Protein AF-A0A7Y2HTB0-F1 (afdb_monomer_lite)

Radius of gyration: 11.79 Å; chains: 1; bounding box: 34×20×27 Å

Secondary structure (DSSP, 8-state):
--HHHHHHHHHHHHHHHHHHHHTT----HHHHHHHHHHHH-HHHHHHHHSS-TT-----

pLDDT: mean 75.36, std 14.37, range [47.59, 91.88]

Foldseek 3Di:
DPPPVVLVVVLVLLLVLLVCVVVVHDDDPVSVVSNVVCVVPVVVVVCSVDPCSPDDDDD

Sequence (59 aa):
MIFSQDRQALRKMYAEAWEKHSGQRPVSPLEAQIAAVIEWHPEYHEALASDDLERDYTP

Structure (mmCIF, N/CA/C/O backbone):
data_AF-A0A7Y2HTB0-F1
#
_entry.id   AF-A0A7Y2HTB0-F1
#
loop_
_atom_site.group_PDB
_atom_site.id
_atom_site.type_symbol
_atom_site.label_atom_id
_atom_site.label_alt_id
_atom_site.label_comp_id
_atom_site.label_asym_id
_atom_site.label_entity_id
_atom_site.label_seq_id
_atom_site.pdbx_PDB_ins_code
_atom_site.Cartn_x
_atom_site.Cartn_y
_atom_site.Cartn_z
_atom_site.occupancy
_atom_site.B_iso_or_equiv
_atom_site.auth_seq_id
_atom_site.auth_comp_id
_atom_site.auth_asym_id
_atom_site.auth_atom_id
_atom_site.pdbx_PDB_model_num
ATOM 1 N N . MET A 1 1 ? 25.635 7.489 -2.601 1.00 47.59 1 MET A N 1
ATOM 2 C CA . MET A 1 1 ? 24.539 6.534 -2.873 1.00 47.59 1 MET A CA 1
ATOM 3 C C . MET A 1 1 ? 23.343 6.947 -2.024 1.00 47.59 1 MET A C 1
ATOM 5 O O . MET A 1 1 ? 23.344 6.652 -0.843 1.00 47.59 1 MET A O 1
ATOM 9 N N . ILE A 1 2 ? 22.396 7.715 -2.573 1.00 53.22 2 ILE A N 1
ATOM 10 C CA . ILE A 1 2 ? 21.232 8.255 -1.828 1.00 53.22 2 ILE A CA 1
ATOM 11 C C . ILE A 1 2 ? 19.904 7.603 -2.262 1.00 53.22 2 ILE A C 1
ATOM 13 O O . ILE A 1 2 ? 18.935 7.622 -1.521 1.00 53.22 2 ILE A O 1
ATOM 17 N N . PHE A 1 3 ? 19.870 6.937 -3.422 1.00 53.00 3 PHE A N 1
ATOM 18 C CA . PHE A 1 3 ? 18.627 6.426 -4.012 1.00 53.00 3 PHE A CA 1
ATOM 19 C C . PHE A 1 3 ? 18.179 5.045 -3.505 1.00 53.00 3 PHE A C 1
ATOM 21 O O . PHE A 1 3 ? 16.998 4.729 -3.589 1.00 53.00 3 PHE A O 1
ATOM 28 N N . SER A 1 4 ? 19.081 4.207 -2.981 1.00 53.22 4 SER A N 1
ATOM 29 C CA . SER A 1 4 ? 18.707 2.856 -2.522 1.00 53.22 4 SER A CA 1
ATOM 30 C C . SER A 1 4 ? 17.947 2.857 -1.193 1.00 53.22 4 SER A C 1
ATOM 32 O O . SER A 1 4 ? 17.137 1.965 -0.959 1.00 53.22 4 SER A O 1
ATOM 34 N N . GLN A 1 5 ? 18.188 3.850 -0.332 1.00 54.88 5 GLN A N 1
ATOM 35 C CA . GLN A 1 5 ? 17.569 3.920 0.995 1.00 54.88 5 GLN A CA 1
ATOM 36 C C . GLN A 1 5 ? 16.092 4.337 0.902 1.00 54.88 5 GLN A C 1
ATOM 38 O O . GLN A 1 5 ? 15.242 3.756 1.572 1.00 54.88 5 GLN A O 1
ATOM 43 N N . ASP A 1 6 ? 15.782 5.257 -0.015 1.00 68.25 6 ASP A N 1
ATOM 44 C CA . ASP A 1 6 ? 14.418 5.725 -0.285 1.00 68.25 6 ASP A CA 1
ATOM 45 C C . ASP A 1 6 ? 13.525 4.612 -0.849 1.00 68.25 6 ASP A C 1
ATOM 47 O O . ASP A 1 6 ? 12.381 4.444 -0.435 1.00 68.25 6 ASP A O 1
ATOM 51 N N . ARG A 1 7 ? 14.072 3.772 -1.740 1.00 71.12 7 ARG A N 1
ATOM 52 C CA . ARG A 1 7 ? 13.317 2.661 -2.340 1.00 71.12 7 ARG A CA 1
ATOM 53 C C . ARG A 1 7 ? 12.895 1.617 -1.313 1.00 71.12 7 ARG A C 1
ATOM 55 O O . ARG A 1 7 ? 11.772 1.131 -1.379 1.00 71.12 7 ARG A O 1
ATOM 62 N N . GLN A 1 8 ? 13.762 1.281 -0.358 1.00 73.69 8 GLN A N 1
ATOM 63 C CA . GLN A 1 8 ? 13.400 0.344 0.709 1.00 73.69 8 GLN A CA 1
ATOM 64 C C . GLN A 1 8 ? 12.339 0.938 1.643 1.00 73.69 8 GLN A C 1
ATOM 66 O O . GLN A 1 8 ? 11.382 0.248 1.989 1.00 73.69 8 GLN A O 1
ATOM 71 N N . ALA A 1 9 ? 12.462 2.221 1.999 1.00 77.12 9 ALA A N 1
ATOM 72 C CA . ALA A 1 9 ? 11.469 2.911 2.821 1.00 77.12 9 ALA A CA 1
ATOM 73 C C . ALA A 1 9 ? 10.094 2.970 2.131 1.00 77.12 9 ALA A C 1
ATOM 75 O O . ALA A 1 9 ? 9.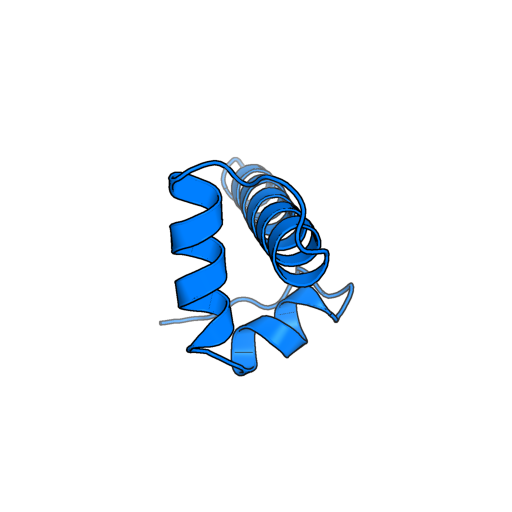077 2.663 2.753 1.00 77.12 9 ALA A O 1
ATOM 76 N N . LEU A 1 10 ? 10.071 3.282 0.831 1.00 78.81 10 LEU A N 1
ATOM 77 C CA . LEU A 1 10 ? 8.857 3.270 0.019 1.00 78.81 10 LEU A CA 1
ATOM 78 C C . LEU A 1 10 ? 8.235 1.879 -0.050 1.00 78.81 10 LEU A C 1
ATOM 80 O O . LEU A 1 10 ? 7.047 1.734 0.218 1.00 78.81 10 LEU A O 1
ATOM 84 N N . ARG A 1 11 ? 9.018 0.842 -0.356 1.00 78.31 11 ARG A N 1
ATOM 85 C CA . ARG A 1 11 ? 8.470 -0.517 -0.438 1.00 78.31 11 ARG A CA 1
ATOM 86 C C . ARG A 1 11 ? 7.909 -0.991 0.899 1.00 78.31 11 ARG A C 1
ATOM 88 O O . ARG A 1 11 ? 6.835 -1.582 0.922 1.00 78.31 11 ARG A O 1
ATOM 95 N N . LYS A 1 12 ? 8.572 -0.660 2.011 1.00 80.38 12 LYS A N 1
ATOM 96 C CA . LYS A 1 12 ? 8.050 -0.941 3.350 1.00 80.38 12 LYS A CA 1
ATOM 97 C C . LYS A 1 12 ? 6.706 -0.246 3.586 1.00 80.38 12 LYS A C 1
ATOM 99 O O . LYS A 1 12 ? 5.771 -0.886 4.050 1.00 80.38 12 LYS A O 1
ATOM 104 N N . MET A 1 13 ? 6.572 1.018 3.180 1.00 83.69 13 MET A N 1
ATOM 105 C CA . MET A 1 13 ? 5.303 1.749 3.267 1.00 83.69 13 MET A CA 1
ATOM 106 C C . MET A 1 13 ? 4.184 1.077 2.454 1.00 83.69 13 MET A C 1
ATOM 108 O O . MET A 1 13 ? 3.054 0.994 2.926 1.00 83.69 13 MET A O 1
ATOM 112 N N . TYR A 1 14 ? 4.490 0.575 1.254 1.00 85.06 14 TYR A N 1
ATOM 113 C CA . TYR A 1 14 ? 3.521 -0.125 0.401 1.00 85.06 14 TYR A CA 1
ATOM 114 C C . TYR A 1 14 ? 3.116 -1.479 0.995 1.00 85.06 14 TYR A C 1
ATOM 116 O O . TYR A 1 14 ? 1.929 -1.798 1.025 1.00 85.06 14 TYR A O 1
ATOM 124 N N . ALA A 1 15 ? 4.078 -2.240 1.522 1.00 83.94 15 ALA A N 1
ATOM 125 C CA . ALA A 1 15 ? 3.816 -3.503 2.206 1.00 83.94 15 ALA A CA 1
ATOM 126 C C . ALA A 1 15 ? 2.952 -3.299 3.459 1.00 83.94 15 ALA A C 1
ATOM 128 O O . ALA A 1 15 ? 1.967 -4.007 3.648 1.00 83.94 15 ALA A O 1
ATOM 129 N N . GLU A 1 16 ? 3.254 -2.284 4.275 1.00 86.94 16 GLU A N 1
ATOM 130 C CA . GLU A 1 16 ? 2.449 -1.938 5.450 1.00 86.94 16 GLU A CA 1
ATOM 131 C C . GLU A 1 16 ? 1.029 -1.490 5.068 1.00 86.94 16 GLU A C 1
ATOM 133 O O . GLU A 1 16 ? 0.063 -1.884 5.726 1.00 86.94 16 GLU A O 1
ATOM 138 N N . ALA A 1 17 ? 0.878 -0.700 3.999 1.00 89.62 17 ALA A N 1
ATOM 139 C CA . ALA A 1 17 ? -0.428 -0.290 3.484 1.00 89.62 17 ALA A CA 1
ATOM 140 C C . ALA A 1 17 ? -1.260 -1.502 3.033 1.00 89.62 17 ALA A C 1
ATOM 142 O O . ALA A 1 17 ? -2.438 -1.608 3.382 1.00 89.62 17 ALA A O 1
ATOM 143 N N . TRP A 1 18 ? -0.634 -2.430 2.303 1.00 88.25 18 TRP A N 1
ATOM 144 C CA . TRP A 1 18 ? -1.272 -3.653 1.825 1.00 88.25 18 TRP A CA 1
ATOM 145 C C . TRP A 1 18 ? -1.651 -4.599 2.965 1.00 88.25 18 TRP A C 1
ATOM 147 O O . TRP A 1 18 ? -2.785 -5.071 3.009 1.00 88.25 18 TRP A O 1
ATOM 157 N N . GLU A 1 19 ? -0.759 -4.819 3.937 1.00 86.88 19 GLU A N 1
ATOM 158 C CA . GLU A 1 19 ? -1.052 -5.650 5.111 1.00 86.88 19 GLU A CA 1
ATOM 159 C C . GLU A 1 19 ? -2.244 -5.088 5.898 1.00 86.88 19 GLU A C 1
ATOM 161 O O . GLU A 1 19 ? -3.156 -5.826 6.280 1.00 86.88 19 GLU A O 1
ATOM 166 N N . LYS A 1 20 ? -2.276 -3.767 6.121 1.00 89.75 20 LYS A N 1
ATOM 167 C CA . LYS A 1 20 ? -3.396 -3.117 6.810 1.00 89.75 20 LYS A CA 1
ATOM 168 C C . LYS A 1 20 ? -4.692 -3.248 6.016 1.00 89.75 20 LYS A C 1
ATOM 170 O O . LYS A 1 20 ? -5.715 -3.568 6.616 1.00 89.75 20 LYS A O 1
ATOM 175 N N . HIS A 1 21 ? -4.653 -3.040 4.701 1.00 89.62 21 HIS A N 1
ATOM 176 C CA . HIS A 1 21 ? -5.827 -3.162 3.840 1.00 89.62 21 HIS A CA 1
ATOM 177 C C . HIS A 1 21 ? -6.371 -4.599 3.811 1.00 89.62 21 HIS A C 1
ATOM 179 O O . HIS A 1 21 ? -7.544 -4.815 4.114 1.00 89.62 21 HIS A O 1
ATOM 185 N N . SER A 1 22 ? -5.506 -5.590 3.563 1.00 85.69 22 SER A N 1
ATOM 186 C CA . SER A 1 22 ? -5.867 -7.013 3.570 1.00 85.69 22 SER A CA 1
ATOM 187 C C . SER A 1 22 ? -6.337 -7.489 4.948 1.00 85.69 22 SER A C 1
ATOM 189 O O . SER A 1 22 ? -7.171 -8.387 5.036 1.00 85.69 22 SER A O 1
ATOM 191 N N . GLY A 1 23 ? -5.826 -6.890 6.026 1.00 87.94 23 GLY A N 1
ATOM 192 C CA . GLY A 1 23 ? -6.251 -7.151 7.399 1.00 87.94 23 GLY A CA 1
ATOM 193 C C . GLY A 1 23 ? -7.483 -6.361 7.851 1.00 87.94 23 GLY A C 1
ATOM 194 O O . GLY A 1 23 ? -7.768 -6.365 9.048 1.00 87.94 23 GLY A O 1
ATOM 195 N N . GLN A 1 24 ? -8.167 -5.644 6.946 1.00 86.31 24 GLN A N 1
ATOM 196 C CA . GLN A 1 24 ? -9.301 -4.753 7.243 1.00 86.31 24 GLN A CA 1
ATOM 197 C C . GLN A 1 24 ? -9.019 -3.755 8.385 1.00 86.31 24 GLN A C 1
ATOM 199 O O . GLN A 1 24 ? -9.917 -3.361 9.135 1.00 86.31 24 GLN A O 1
ATOM 204 N N . ARG A 1 25 ? -7.756 -3.348 8.543 1.00 89.50 25 ARG A N 1
ATOM 205 C CA . ARG A 1 25 ? -7.336 -2.349 9.526 1.00 89.50 25 ARG A CA 1
ATOM 206 C C . ARG A 1 25 ? -7.602 -0.946 8.976 1.00 89.50 25 ARG A C 1
ATOM 208 O O . ARG A 1 25 ? -7.609 -0.749 7.760 1.00 89.50 25 ARG A O 1
ATOM 215 N N . PRO A 1 26 ? -7.795 0.054 9.850 1.00 88.19 26 PRO A N 1
ATOM 216 C CA . PRO A 1 26 ? -7.903 1.436 9.411 1.00 88.19 26 PRO A CA 1
ATOM 217 C C . PRO A 1 26 ? -6.627 1.851 8.671 1.00 88.19 26 PRO A C 1
ATOM 219 O O . PRO A 1 26 ? -5.524 1.795 9.216 1.00 88.19 26 PRO A O 1
ATOM 222 N N . VAL A 1 27 ? -6.812 2.270 7.425 1.00 91.00 27 VAL A N 1
ATOM 223 C CA . VAL A 1 27 ? -5.778 2.811 6.542 1.00 91.00 27 VAL A CA 1
ATOM 224 C C . VAL A 1 27 ? -6.058 4.287 6.290 1.00 91.00 27 VAL A C 1
ATOM 226 O O . VAL A 1 27 ? -7.212 4.718 6.247 1.00 91.00 27 VAL A O 1
ATOM 229 N N . SER A 1 28 ? -5.006 5.083 6.126 1.00 91.88 28 SER A N 1
ATOM 230 C CA . SER A 1 28 ? -5.144 6.464 5.670 1.00 91.88 28 SER A CA 1
ATOM 231 C C . SER A 1 28 ? -5.681 6.522 4.228 1.00 91.88 28 SER A C 1
ATOM 233 O O . SER A 1 28 ? -5.557 5.553 3.476 1.00 91.88 28 SER A O 1
ATOM 235 N N . PRO A 1 29 ? -6.228 7.669 3.780 1.00 88.69 29 PRO A N 1
ATOM 236 C CA . PRO A 1 29 ? -6.682 7.837 2.396 1.00 88.69 29 PRO A CA 1
ATOM 237 C C . PRO A 1 29 ? -5.582 7.599 1.351 1.00 88.69 29 PRO A C 1
ATOM 239 O O . PRO A 1 29 ? -5.872 7.242 0.211 1.00 88.69 29 PRO A O 1
ATOM 242 N N . LEU A 1 30 ? -4.318 7.812 1.725 1.00 87.44 30 LEU A N 1
ATOM 243 C CA . LEU A 1 30 ? -3.169 7.529 0.871 1.00 87.44 30 LEU A CA 1
ATOM 244 C C . LEU A 1 30 ? -2.899 6.023 0.792 1.00 87.44 30 LEU A C 1
ATOM 246 O O . LEU A 1 30 ? -2.785 5.480 -0.301 1.00 87.44 30 LEU A O 1
ATOM 250 N N . GLU A 1 31 ? -2.852 5.340 1.937 1.00 89.50 31 GLU A N 1
ATOM 251 C CA . GLU A 1 31 ? -2.680 3.882 2.000 1.00 89.50 31 GLU A CA 1
ATOM 252 C C . GLU A 1 31 ? -3.814 3.144 1.276 1.00 89.50 31 GLU A C 1
ATOM 254 O O . GLU A 1 31 ? -3.554 2.159 0.596 1.00 89.50 31 GLU A O 1
ATOM 259 N N . ALA A 1 32 ? -5.052 3.643 1.351 1.00 89.31 32 ALA A N 1
ATOM 260 C CA . ALA A 1 32 ? -6.185 3.080 0.618 1.00 89.31 32 ALA A CA 1
ATOM 261 C C . ALA A 1 32 ? -6.012 3.180 -0.908 1.00 89.31 32 ALA A C 1
ATOM 263 O O . ALA A 1 32 ? -6.318 2.229 -1.620 1.00 89.31 32 ALA A O 1
ATOM 264 N N . GLN A 1 33 ? -5.496 4.305 -1.415 1.00 90.50 33 GLN A N 1
ATOM 265 C CA . GLN A 1 33 ? -5.185 4.451 -2.843 1.00 90.50 33 GLN A CA 1
ATOM 266 C C . GLN A 1 33 ? -4.056 3.512 -3.270 1.00 90.50 33 GLN A C 1
ATOM 268 O O . GLN A 1 33 ? -4.148 2.887 -4.321 1.00 90.50 33 GLN A O 1
ATOM 273 N N . ILE A 1 34 ? -3.019 3.379 -2.440 1.00 87.50 34 ILE A N 1
ATOM 274 C CA . ILE A 1 34 ? -1.910 2.451 -2.684 1.00 87.50 34 ILE A CA 1
ATOM 275 C C . ILE A 1 34 ? -2.428 1.011 -2.736 1.00 87.50 34 ILE A C 1
ATOM 277 O O . ILE A 1 34 ? -2.148 0.296 -3.692 1.00 87.50 34 ILE A O 1
ATOM 281 N N . ALA A 1 35 ? -3.229 0.604 -1.751 1.00 88.38 35 ALA A N 1
ATOM 282 C CA . ALA A 1 35 ? -3.803 -0.732 -1.698 1.00 88.38 35 ALA A CA 1
ATOM 283 C C . ALA A 1 35 ? -4.747 -1.013 -2.873 1.00 88.38 35 ALA A C 1
ATOM 285 O O . ALA A 1 35 ? -4.698 -2.105 -3.422 1.00 88.38 35 ALA A O 1
ATOM 286 N N . ALA A 1 36 ? -5.533 -0.029 -3.318 1.00 88.81 36 ALA A N 1
ATOM 287 C CA . ALA A 1 36 ? -6.361 -0.171 -4.512 1.00 88.81 36 ALA A CA 1
ATOM 288 C C . ALA A 1 36 ? -5.512 -0.404 -5.772 1.00 88.81 36 ALA A C 1
ATOM 290 O O . ALA A 1 36 ? -5.827 -1.276 -6.569 1.00 88.81 36 ALA A O 1
ATOM 291 N N . VAL A 1 37 ? -4.402 0.320 -5.950 1.00 87.56 37 VAL A N 1
ATOM 292 C CA . VAL A 1 37 ? -3.484 0.057 -7.073 1.00 87.56 37 VAL A CA 1
ATOM 293 C C . VAL A 1 37 ? -2.892 -1.349 -6.970 1.00 87.56 37 VAL A C 1
ATOM 295 O O . VAL A 1 37 ? -2.853 -2.068 -7.960 1.00 87.56 37 VAL A O 1
ATOM 298 N N . ILE A 1 38 ? -2.469 -1.769 -5.778 1.00 84.81 38 ILE A N 1
ATOM 299 C CA . ILE A 1 38 ? -1.925 -3.113 -5.554 1.00 84.81 38 ILE A CA 1
ATOM 300 C C . ILE A 1 38 ? -2.974 -4.186 -5.891 1.00 84.81 38 ILE A C 1
ATOM 302 O O . ILE A 1 38 ? -2.672 -5.107 -6.641 1.00 84.81 38 ILE A O 1
ATOM 306 N N . GLU A 1 39 ? -4.223 -4.003 -5.457 1.00 85.75 39 GLU A N 1
ATOM 307 C CA . GLU A 1 39 ? -5.338 -4.920 -5.724 1.00 85.75 39 GLU A CA 1
ATOM 308 C C . GLU A 1 39 ? -5.610 -5.099 -7.225 1.00 85.75 39 GLU A C 1
ATOM 310 O O . GLU A 1 39 ? -5.888 -6.206 -7.690 1.00 85.75 39 GLU A O 1
ATOM 315 N N . TRP A 1 40 ? -5.484 -4.022 -8.004 1.00 85.12 40 TRP A N 1
ATOM 316 C CA . TRP A 1 40 ? -5.666 -4.054 -9.458 1.00 85.12 40 TRP A CA 1
ATOM 317 C C . TRP A 1 40 ? -4.498 -4.722 -10.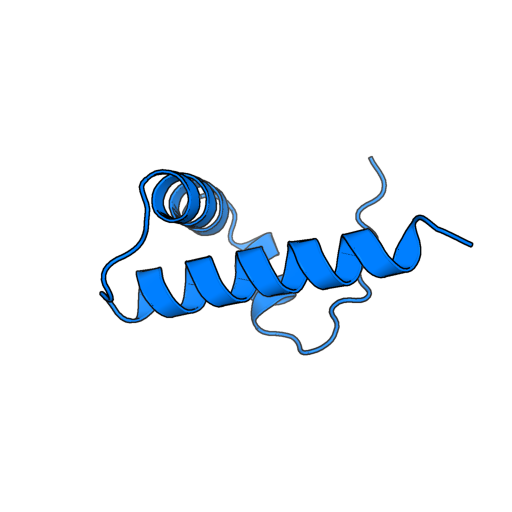200 1.00 85.12 40 TRP A C 1
ATOM 319 O O . TRP A 1 40 ? -4.643 -5.090 -11.367 1.00 85.12 40 TRP A O 1
ATOM 329 N N . HIS A 1 41 ? -3.353 -4.902 -9.540 1.00 82.44 41 HIS A N 1
ATOM 330 C CA . HIS A 1 41 ? -2.109 -5.369 -10.141 1.00 82.44 41 HIS A CA 1
ATOM 331 C C . HIS A 1 41 ? -1.538 -6.570 -9.363 1.00 82.44 41 HIS A C 1
ATOM 333 O O . HIS A 1 41 ? -0.667 -6.405 -8.506 1.00 82.44 41 HIS A O 1
ATOM 339 N N . PRO A 1 42 ? -1.949 -7.808 -9.700 1.00 75.81 42 PRO A N 1
ATOM 340 C CA . PRO A 1 42 ? -1.535 -9.006 -8.969 1.00 75.81 42 PRO A CA 1
ATOM 341 C C . PRO A 1 42 ? -0.027 -9.276 -8.998 1.00 75.81 42 PRO A C 1
ATOM 343 O O . PRO A 1 42 ? 0.494 -9.928 -8.098 1.00 75.81 42 PRO A O 1
ATOM 346 N N . GLU A 1 43 ? 0.689 -8.720 -9.975 1.00 78.75 43 GLU A N 1
ATOM 347 C CA . GLU A 1 43 ? 2.152 -8.776 -10.049 1.00 78.75 43 GLU A CA 1
ATOM 348 C C . GLU A 1 43 ? 2.826 -8.085 -8.846 1.00 78.75 43 GLU A C 1
ATOM 350 O O . GLU A 1 43 ? 3.890 -8.512 -8.397 1.00 78.75 43 GLU A O 1
ATOM 355 N N . TYR A 1 44 ? 2.181 -7.069 -8.255 1.00 75.12 44 TYR A N 1
ATOM 356 C CA . TYR A 1 44 ? 2.650 -6.452 -7.014 1.00 75.12 44 TYR A CA 1
ATOM 357 C C . TYR A 1 44 ? 2.346 -7.303 -5.782 1.00 75.12 44 TYR A C 1
ATOM 359 O O . TYR A 1 44 ? 3.097 -7.226 -4.814 1.00 75.12 44 TYR A O 1
ATOM 367 N N . HIS A 1 45 ? 1.304 -8.145 -5.798 1.00 74.25 45 HIS A N 1
ATOM 368 C CA . HIS A 1 45 ? 1.052 -9.072 -4.690 1.00 74.25 45 HIS A CA 1
ATOM 369 C C . HIS A 1 45 ? 2.221 -10.045 -4.513 1.00 74.25 45 HIS A C 1
ATOM 371 O O . HIS A 1 45 ? 2.664 -10.254 -3.388 1.00 74.25 45 HIS A O 1
ATOM 377 N N . GLU A 1 46 ? 2.761 -10.592 -5.606 1.00 72.25 46 GLU A N 1
ATOM 378 C CA . GLU A 1 46 ? 3.945 -11.464 -5.559 1.00 72.25 46 GLU A CA 1
ATOM 379 C C . GLU A 1 46 ? 5.197 -10.723 -5.078 1.00 72.25 46 GLU A C 1
ATOM 381 O O . GLU A 1 46 ? 5.958 -11.262 -4.271 1.00 72.25 46 GLU A O 1
ATOM 386 N N . ALA A 1 47 ? 5.385 -9.477 -5.522 1.00 68.56 47 ALA A N 1
ATOM 387 C CA . ALA A 1 47 ? 6.516 -8.645 -5.116 1.00 68.56 47 ALA A CA 1
ATOM 388 C C . ALA A 1 47 ? 6.448 -8.194 -3.644 1.00 68.56 47 ALA A C 1
ATOM 390 O O . ALA A 1 47 ? 7.482 -7.942 -3.037 1.00 68.56 47 ALA A O 1
ATOM 391 N N . LEU A 1 48 ? 5.245 -8.079 -3.073 1.00 67.81 48 LEU A N 1
ATOM 392 C CA . LEU A 1 48 ? 5.030 -7.746 -1.660 1.00 67.81 48 LEU A CA 1
ATOM 393 C C . LEU A 1 48 ? 5.007 -8.986 -0.755 1.00 67.81 48 LEU A C 1
ATOM 395 O O . LEU A 1 48 ? 5.301 -8.873 0.432 1.00 67.81 48 LEU A O 1
ATOM 399 N N . ALA A 1 49 ? 4.635 -10.154 -1.290 1.00 65.75 49 ALA A N 1
ATOM 400 C CA . ALA A 1 49 ? 4.624 -11.427 -0.566 1.00 65.75 49 ALA A CA 1
ATOM 401 C C . ALA A 1 49 ? 6.009 -12.087 -0.503 1.00 65.75 49 ALA A C 1
ATOM 403 O O . ALA A 1 49 ? 6.294 -12.849 0.423 1.00 65.75 49 ALA A O 1
ATOM 404 N N . SER A 1 50 ? 6.865 -11.808 -1.483 1.00 54.53 50 SER A N 1
ATOM 405 C CA . SER A 1 50 ? 8.253 -12.249 -1.480 1.00 54.53 50 SER A CA 1
ATOM 406 C C . SER A 1 50 ? 9.082 -11.254 -0.669 1.00 54.53 50 SER A C 1
ATOM 408 O O . SER A 1 50 ? 9.073 -10.064 -0.958 1.00 54.53 50 SER A O 1
ATOM 410 N N . ASP A 1 51 ? 9.858 -11.736 0.303 1.00 54.69 51 ASP A N 1
ATOM 411 C CA . ASP A 1 51 ? 10.870 -1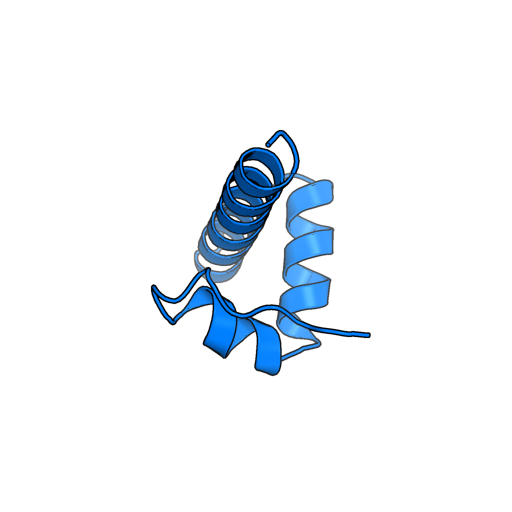0.946 1.040 1.00 54.69 51 ASP A CA 1
ATOM 412 C C . ASP A 1 51 ? 11.947 -10.335 0.101 1.00 54.69 51 ASP A C 1
ATOM 414 O O . ASP A 1 51 ? 12.781 -9.526 0.503 1.00 54.69 51 ASP A O 1
ATOM 418 N N . ASP A 1 52 ? 11.892 -10.685 -1.189 1.00 52.03 52 ASP A N 1
ATOM 419 C CA . ASP A 1 52 ? 12.686 -10.161 -2.295 1.00 52.03 52 ASP A CA 1
ATOM 420 C C . ASP A 1 52 ? 12.222 -8.749 -2.716 1.00 52.03 52 ASP A C 1
ATOM 422 O O . ASP A 1 52 ? 11.723 -8.494 -3.813 1.00 52.03 52 ASP A O 1
ATOM 426 N N . LEU A 1 53 ? 12.428 -7.781 -1.821 1.00 55.09 53 LEU A N 1
ATOM 427 C CA . LEU A 1 53 ? 12.213 -6.344 -2.062 1.00 55.09 53 LEU A CA 1
ATOM 428 C C . LEU A 1 53 ? 13.219 -5.737 -3.068 1.00 55.09 53 LEU A C 1
ATOM 430 O O . LEU A 1 53 ? 13.284 -4.511 -3.229 1.00 55.09 53 LEU A O 1
ATOM 434 N N . GLU A 1 54 ? 14.017 -6.572 -3.734 1.00 53.78 54 GLU A N 1
ATOM 435 C CA . GLU A 1 54 ? 15.088 -6.195 -4.656 1.00 53.78 54 GLU A CA 1
ATOM 436 C C . GLU A 1 54 ? 14.687 -6.285 -6.133 1.00 53.78 54 GLU A C 1
ATOM 438 O O . GLU A 1 54 ? 15.483 -5.899 -6.987 1.00 53.78 54 GLU A O 1
ATOM 443 N N . ARG A 1 55 ? 13.452 -6.692 -6.476 1.00 54.12 55 ARG A N 1
ATOM 444 C 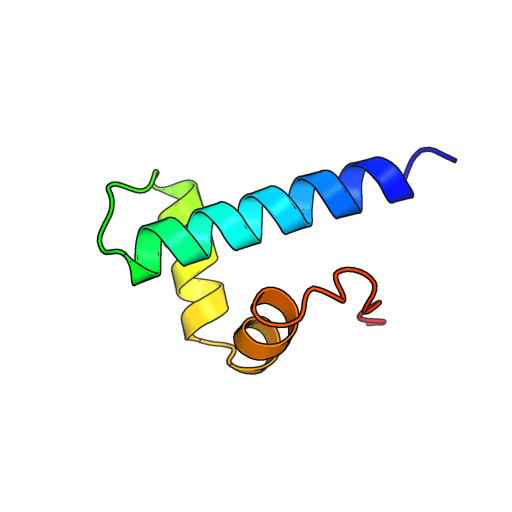CA . ARG A 1 55 ? 13.014 -6.635 -7.880 1.00 54.12 55 ARG A CA 1
ATOM 445 C C . ARG A 1 55 ? 12.993 -5.193 -8.396 1.00 54.12 55 ARG A C 1
ATOM 447 O O . ARG A 1 55 ? 12.153 -4.364 -8.022 1.00 54.12 55 ARG A O 1
ATOM 454 N N . ASP A 1 56 ? 13.954 -4.899 -9.265 1.00 53.31 56 ASP A N 1
ATOM 455 C CA . ASP A 1 56 ? 13.987 -3.712 -10.107 1.00 53.31 56 ASP A CA 1
ATOM 456 C C . ASP A 1 56 ? 12.985 -3.891 -11.256 1.00 53.31 56 ASP A C 1
ATOM 458 O O . ASP A 1 56 ? 13.156 -4.739 -12.131 1.00 53.31 56 ASP A O 1
ATOM 462 N N . TYR A 1 57 ? 11.928 -3.080 -11.251 1.00 57.59 57 TYR A N 1
ATOM 463 C CA . TYR A 1 57 ? 11.045 -2.915 -12.400 1.00 57.59 57 TYR A CA 1
ATOM 464 C C . TYR A 1 57 ? 11.663 -1.847 -13.301 1.00 57.59 57 TYR A C 1
ATOM 466 O O . TYR A 1 57 ? 11.567 -0.651 -13.022 1.00 57.59 57 TYR A O 1
ATOM 474 N N . THR A 1 58 ? 12.372 -2.274 -14.343 1.00 48.66 58 THR A N 1
ATOM 475 C CA . THR A 1 58 ? 12.802 -1.366 -15.413 1.00 48.66 58 THR A CA 1
ATOM 476 C C . THR A 1 58 ? 11.615 -1.008 -16.316 1.00 48.66 58 THR A C 1
ATOM 478 O O . THR A 1 58 ? 10.762 -1.872 -16.519 1.00 48.66 58 THR A O 1
ATOM 481 N N . PRO A 1 59 ? 11.553 0.244 -16.810 1.00 54.56 59 PRO A N 1
ATOM 482 C CA . PRO A 1 59 ? 10.410 0.802 -17.540 1.00 54.56 59 PRO A CA 1
ATOM 483 C C . PRO A 1 59 ? 10.100 0.104 -18.866 1.00 54.56 59 PRO A C 1
ATOM 4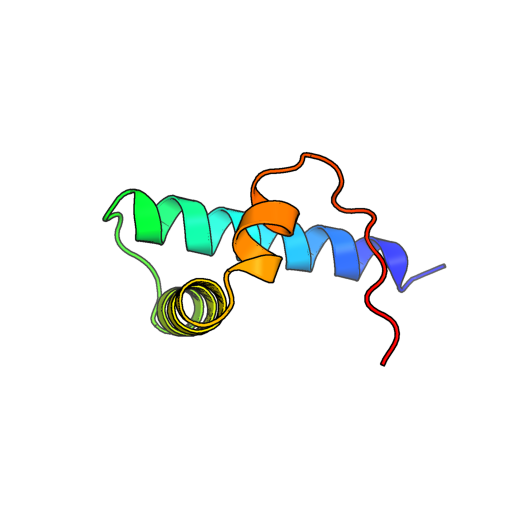85 O O . PRO A 1 59 ? 11.029 -0.487 -19.465 1.00 54.56 59 PRO A O 1
#

=== Feature glossary ===
The features interleaved in this record are:

— What the protein is —

Sequence gives the chain of amino acids in standard one-letter code (A=alanine, C=cysteine, …, Y=tyrosine), read N→C. It is the only feature that is directly encoded by the gene; all structural features are derived from the folded form of this sequence.

Database cross-references. InterPro integrates a dozen domain/family signature databases into unified entries with residue-range hits. GO terms attach function/process/location labels with evidence codes. CATH codes position the fold in a four-level structural taxonomy. Organism is the NCBI-taxonomy species name.

— Where its atoms are —

Atomic coordinates in PDBx/mmCIF format — the same representation the Protein Data Bank distributes. Each line of the _atom_site loop places one backbone atom in Cartesian space (units: ångströms, origin: arbitrary).

The six renders are orthographic views along the three Cartesian axes in both directions. Representation (cartoon, sticks, or surface) and color scheme (sequence-rainbow or by-chain) vary across proteins so the training set covers all the common visualization conventions.

— Local backbone conformation —

Eight-state secondary structure (DSSP): H is the canonical α-helix, G the tighter 3₁₀-helix, I the wider π-helix; E/B are β-structure, T and S are turns and bends, and '-' is everything else. DSSP derives these from the pattern of main-chain N–H···O=C hydrogen bonds, not from the sequence.

P-SEA three-state annotation labels each residue as helix, strand, or coil based purely on the geometry of the Cα trace. It serves as a fallback when the full backbone (and thus DSSP) is unavailable.

The φ/ψ torsion pair specifies the backbone conformation at each residue. φ rotates about the N–Cα bond, ψ about the Cα–C bond. Steric clashes forbid most of the (φ, ψ) plane — the allowed regions (α-helix basin, β-sheet basin, left-handed helix) are the Ramachandran-allowed regions.

— Global shape and packing —

The geometric summary reports three shape descriptors. Rg (radius of gyration) measures how spread out the Cα atoms are about their centre of mass; compact globular proteins have small Rg, elongated or unfolded ones large. Cα contacts (<8 Å, |i−j|>4) count long-range residue pairs in spatial proximity — high for tightly packed folds, near zero for rods or random coil. The bounding-box extents give the protein's footprint along x, y, z in Å.

Solvent-accessible surface area (SASA) is the area in Å² traced out by the centre of a 1.4 Å probe sphere (a water molecule) rolled over the protein's van der Waals surface (Shrake–Rupley / Lee–Richards construction). Buried residues have near-zero SASA; fully exposed residues can exceed 200 Å². The total SASA scales roughly with the number of surface residues.

The contact map is a binary N×N matrix image: pixel (i, j) is dark where Cα_i and Cα_j are within 8 Å and |i−j|>4. Because the |i−j|>4 filter removes local helical contacts, off-diagonal stripes parallel to the main diagonal indicate parallel β-sheets; stripes perpendicular to it indicate antiparallel β-sheets. The Ramachandran plot scatters every residue's (φ, ψ) pair against the sterically allowed regions. The PAE heatmap renders the predicted-aligned-error matrix.

— Structural neighborhood —

3Di is Foldseek's structural alphabet. Each residue is assigned one of twenty discrete states based on how its Cα sits relative to its spatial (not sequential) neighbors. Aligning 3Di strings finds structural homologs roughly as well as full 3D superposition, but orders of magnitude faster.

Nearest PDB neighbors are the top structural matches found by Foldseek when searching this structure against the entire Protein Data Bank. Each hit reports a TM-score (0 to 1; >0.5 almost always implies the same fold) and an E-value. These are *structural* homologs — they may share no detectable sequence similarity.

— Confidence and disorder —

For AlphaFold models, the B-factor field carries pLDDT — the model's own estimate of local accuracy on a 0–100 scale. Regions with pLDDT<50 should be treated as essentially unmodeled; they often correspond to intrinsically disordered segments.

Crystallographic B-factors measure how much each atom's electron density is smeared out, in Å². They rise in mobile loops and surface residues and fall in the buried interior. In AlphaFold models this column is repurposed to hold pLDDT instead.

Pre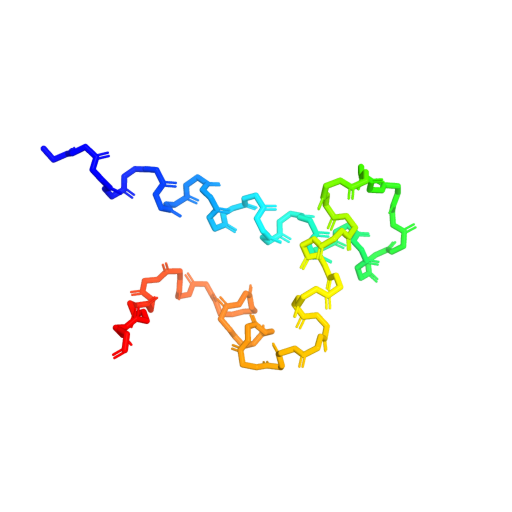dicted aligned error is AlphaFold's pairwise confidence. Unlike pLDDT (per-residue), PAE is per-residue-pair and captures whether two parts of the structure are correctly placed relative to each other. Units are ångströms of expected positional error.